Protein AF-A0A0G0FWW4-F1 (afdb_monomer_lite)

Radius of gyration: 10.96 Å; chains: 1; bounding box: 14×16×35 Å

pLDDT: mean 86.91, std 15.07, range [41.41, 97.69]

Foldseek 3Di:
DDPPLPPFDPLQVVQQVCVVVVHDDDPPRPHHHSD

Secondary structure (DSSP, 8-state):
---------GGGHHHHHHHHTTPPPPTT--PPP--

Sequence (35 aa):
MSQITPVGVLADVAPTILKIMGLKKPDTMTGGSLI

Structure (mmCIF, N/CA/C/O backbone):
data_AF-A0A0G0FWW4-F1
#
_entry.id   AF-A0A0G0FWW4-F1
#
loop_
_atom_site.group_PDB
_atom_site.id
_atom_site.type_symbol
_atom_site.label_atom_id
_atom_site.label_alt_id
_atom_site.label_comp_id
_atom_site.label_asym_id
_atom_site.label_entity_id
_atom_site.label_seq_id
_atom_site.pdbx_PDB_ins_code
_atom_site.Cartn_x
_atom_site.Cartn_y
_atom_site.Cartn_z
_atom_site.occupancy
_atom_site.B_iso_or_equiv
_atom_site.auth_seq_id
_atom_site.auth_comp_id
_atom_site.auth_asym_id
_atom_site.auth_atom_id
_atom_site.pdbx_PDB_model_num
ATOM 1 N N . MET A 1 1 ? -1.416 -8.683 -24.512 1.00 41.41 1 MET A N 1
ATOM 2 C CA . MET A 1 1 ? -1.319 -7.246 -24.178 1.00 41.41 1 MET A CA 1
ATOM 3 C C . MET A 1 1 ? -0.446 -7.113 -22.947 1.00 41.41 1 MET A C 1
ATOM 5 O O . MET A 1 1 ? -0.532 -7.968 -22.079 1.00 41.41 1 MET A O 1
ATOM 9 N N . SER A 1 2 ? 0.432 -6.113 -22.962 1.00 49.56 2 SER A N 1
ATOM 10 C CA . SER A 1 2 ? 1.455 -5.798 -21.963 1.00 49.56 2 SER A CA 1
ATOM 11 C C . SER A 1 2 ? 1.028 -6.089 -20.518 1.00 49.56 2 SER A C 1
ATOM 13 O O . SER A 1 2 ? 0.026 -5.555 -20.046 1.00 49.56 2 SER A O 1
ATOM 15 N N . GLN A 1 3 ? 1.802 -6.919 -19.818 1.00 60.12 3 GLN A N 1
ATOM 16 C CA . GLN A 1 3 ? 1.725 -7.086 -18.370 1.00 60.12 3 GLN A CA 1
ATOM 17 C C . GLN A 1 3 ? 2.392 -5.854 -17.743 1.00 60.12 3 GLN A C 1
ATOM 19 O O . GLN A 1 3 ? 3.514 -5.910 -17.252 1.00 60.12 3 GLN A O 1
ATOM 24 N N . ILE A 1 4 ? 1.729 -4.702 -17.868 1.00 62.56 4 ILE A N 1
ATOM 25 C CA . ILE A 1 4 ? 2.142 -3.468 -17.207 1.00 62.56 4 ILE A CA 1
ATOM 26 C C . ILE A 1 4 ? 1.879 -3.726 -15.726 1.00 62.56 4 ILE A C 1
ATOM 28 O O . ILE A 1 4 ? 0.739 -3.620 -15.276 1.00 62.56 4 ILE A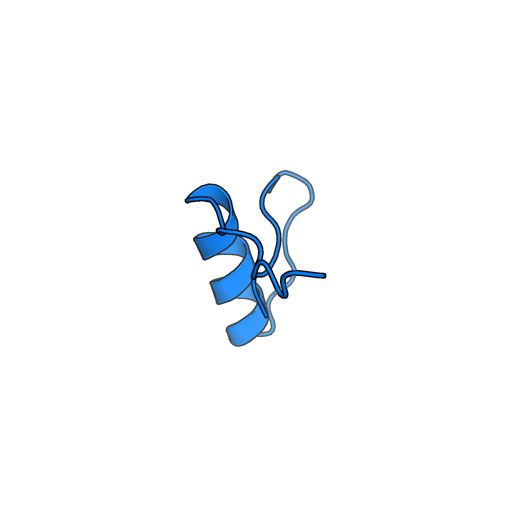 O 1
ATOM 32 N N . THR A 1 5 ? 2.898 -4.134 -14.969 1.00 64.19 5 THR A N 1
ATOM 33 C CA . THR A 1 5 ? 2.844 -4.006 -13.510 1.00 64.19 5 THR A CA 1
ATOM 34 C C . THR A 1 5 ? 2.433 -2.567 -13.227 1.00 64.19 5 THR A C 1
ATOM 36 O O . THR A 1 5 ? 3.111 -1.670 -13.743 1.00 64.19 5 THR A O 1
ATOM 39 N N . PRO A 1 6 ? 1.330 -2.321 -12.495 1.00 62.41 6 PRO A N 1
ATOM 40 C CA . PRO A 1 6 ? 0.972 -0.971 -12.102 1.00 62.41 6 PRO A CA 1
ATOM 41 C C . PRO A 1 6 ? 2.220 -0.338 -11.499 1.00 62.41 6 PRO A C 1
ATOM 43 O O . PRO A 1 6 ? 2.799 -0.888 -10.562 1.00 62.41 6 PRO A O 1
ATOM 46 N N . VAL A 1 7 ? 2.700 0.751 -12.098 1.00 70.81 7 VAL A N 1
ATOM 47 C CA . VAL A 1 7 ? 3.781 1.525 -11.495 1.00 70.81 7 VAL A CA 1
ATOM 48 C C . VAL A 1 7 ? 3.167 2.113 -10.235 1.00 70.81 7 VAL A C 1
ATOM 50 O O . VAL A 1 7 ? 2.396 3.067 -10.312 1.00 70.81 7 VAL A O 1
ATOM 53 N N . GLY A 1 8 ? 3.422 1.461 -9.100 1.00 79.50 8 GLY A N 1
ATOM 54 C CA . GLY A 1 8 ? 2.982 1.935 -7.798 1.00 79.50 8 GLY A CA 1
ATOM 55 C C . GLY A 1 8 ? 3.446 3.370 -7.592 1.00 79.50 8 GLY A C 1
ATOM 56 O O . GLY A 1 8 ? 4.552 3.743 -7.995 1.00 79.50 8 GLY A O 1
ATOM 57 N N . VAL A 1 9 ? 2.597 4.187 -6.984 1.00 90.12 9 VAL A N 1
ATOM 58 C CA . VAL A 1 9 ? 2.948 5.555 -6.603 1.00 90.12 9 VAL A CA 1
ATOM 59 C C . VAL A 1 9 ? 3.458 5.571 -5.166 1.00 90.12 9 VAL A C 1
ATOM 61 O O . VAL A 1 9 ? 3.235 4.643 -4.393 1.00 90.12 9 VAL A O 1
ATOM 64 N N . LEU A 1 10 ? 4.132 6.650 -4.760 1.00 91.88 10 LEU A N 1
ATOM 65 C CA . LEU A 1 10 ? 4.704 6.755 -3.408 1.00 91.88 10 LEU A CA 1
ATOM 66 C C . LEU A 1 10 ? 3.665 6.557 -2.287 1.00 91.88 10 LEU A C 1
ATOM 68 O O . LEU A 1 10 ? 4.009 6.080 -1.207 1.00 91.88 10 LEU A O 1
ATOM 72 N N . ALA A 1 11 ? 2.393 6.873 -2.547 1.00 94.12 11 ALA A N 1
ATOM 73 C CA . ALA A 1 11 ? 1.300 6.661 -1.601 1.00 94.12 11 ALA A CA 1
ATOM 74 C C . ALA A 1 11 ? 1.037 5.174 -1.279 1.00 94.12 11 ALA A C 1
ATOM 76 O O . ALA A 1 11 ? 0.474 4.880 -0.225 1.00 94.12 11 ALA A O 1
ATOM 77 N N . ASP A 1 12 ? 1.464 4.243 -2.136 1.00 94.00 12 ASP A N 1
ATOM 78 C CA . ASP A 1 12 ? 1.217 2.799 -2.006 1.00 94.00 12 ASP A CA 1
ATOM 79 C C . ASP A 1 12 ? 2.209 2.101 -1.059 1.00 94.00 12 ASP A C 1
ATOM 81 O O . ASP A 1 12 ? 1.981 0.980 -0.593 1.00 94.00 12 ASP A O 1
ATOM 85 N N . VAL A 1 13 ? 3.304 2.778 -0.700 1.00 94.62 13 VAL A N 1
ATOM 86 C CA . VAL A 1 13 ? 4.373 2.207 0.134 1.00 94.62 13 VAL A CA 1
ATOM 87 C C . VAL A 1 13 ? 3.883 1.920 1.555 1.00 94.62 13 VAL A C 1
ATOM 89 O O . VAL A 1 13 ? 4.050 0.809 2.056 1.00 94.62 13 VAL A O 1
ATOM 92 N N . ALA A 1 14 ? 3.238 2.891 2.206 1.00 96.19 14 ALA A N 1
ATOM 93 C CA . ALA A 1 14 ? 2.749 2.716 3.575 1.00 96.19 14 ALA A CA 1
ATOM 94 C C . ALA A 1 14 ? 1.656 1.625 3.690 1.00 96.19 14 ALA A C 1
ATOM 96 O O . ALA A 1 14 ? 1.795 0.749 4.547 1.00 96.19 14 ALA A O 1
ATOM 97 N N . PRO A 1 15 ? 0.625 1.586 2.820 1.00 95.75 15 PRO A N 1
ATOM 98 C CA . PRO A 1 15 ? -0.327 0.474 2.753 1.00 95.75 15 PRO A CA 1
ATOM 99 C C . PRO A 1 15 ? 0.329 -0.899 2.559 1.00 95.75 15 PRO A C 1
ATOM 101 O O . PRO A 1 15 ? -0.082 -1.866 3.201 1.00 95.75 15 PRO A O 1
ATOM 104 N N . THR A 1 16 ? 1.365 -0.980 1.719 1.00 95.44 16 THR A N 1
ATOM 105 C CA . THR A 1 16 ? 2.112 -2.223 1.469 1.00 95.44 16 THR A CA 1
ATOM 106 C C . THR A 1 16 ? 2.841 -2.705 2.726 1.00 95.44 16 THR A C 1
ATOM 108 O O . THR A 1 16 ? 2.771 -3.882 3.078 1.00 95.44 16 THR A O 1
ATOM 111 N N . ILE A 1 17 ? 3.485 -1.797 3.466 1.00 96.81 17 ILE A N 1
ATOM 112 C CA . ILE A 1 17 ? 4.147 -2.127 4.737 1.00 96.81 17 ILE A CA 1
ATOM 113 C C . ILE A 1 17 ? 3.128 -2.630 5.766 1.00 96.81 17 ILE A C 1
ATOM 115 O O . ILE A 1 17 ? 3.351 -3.669 6.387 1.00 96.81 17 ILE A O 1
ATOM 119 N N . LEU A 1 18 ? 1.986 -1.948 5.915 1.00 97.56 18 LEU A N 1
ATOM 120 C CA . LEU A 1 18 ? 0.930 -2.382 6.839 1.00 97.56 18 LEU A CA 1
ATOM 121 C C . LEU A 1 18 ? 0.429 -3.791 6.506 1.00 97.56 18 LEU A C 1
ATOM 123 O O . LEU A 1 18 ? 0.235 -4.601 7.414 1.00 97.56 18 LEU A O 1
ATOM 127 N N . LYS A 1 19 ? 0.283 -4.107 5.213 1.00 96.06 19 LYS A N 1
ATOM 128 C CA . LYS A 1 19 ? -0.103 -5.440 4.739 1.00 96.06 19 LYS A CA 1
ATOM 129 C C . LYS A 1 19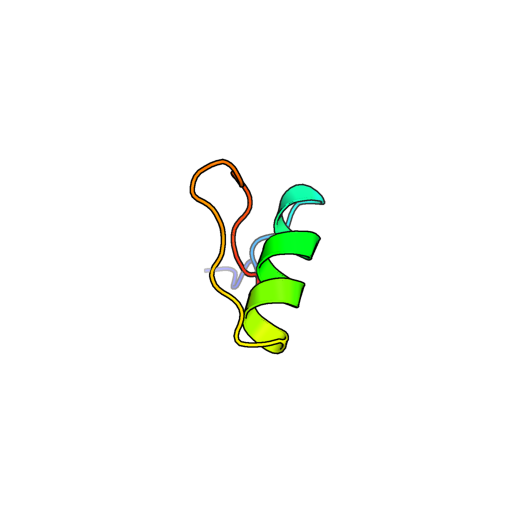 ? 0.921 -6.510 5.127 1.00 96.06 19 LYS A C 1
ATOM 131 O O . LYS A 1 19 ? 0.516 -7.554 5.633 1.00 96.06 19 LYS A O 1
ATOM 136 N N . ILE A 1 20 ? 2.217 -6.242 4.944 1.00 97.19 20 ILE A N 1
ATOM 137 C CA . ILE A 1 20 ? 3.314 -7.149 5.339 1.00 97.19 20 ILE A CA 1
ATOM 138 C C . ILE A 1 20 ? 3.320 -7.371 6.855 1.00 97.19 20 ILE A C 1
ATOM 140 O O . ILE A 1 20 ? 3.518 -8.489 7.322 1.00 97.19 20 ILE A O 1
ATOM 144 N N . MET A 1 21 ? 3.054 -6.318 7.629 1.00 97.69 21 MET A N 1
ATOM 145 C CA . MET A 1 21 ? 2.995 -6.376 9.091 1.00 97.69 21 MET A CA 1
ATOM 146 C C . MET A 1 21 ? 1.704 -7.009 9.638 1.00 97.69 21 MET A C 1
ATOM 148 O O . MET A 1 21 ? 1.577 -7.168 10.850 1.00 97.69 21 MET A O 1
ATOM 152 N N . GLY A 1 22 ? 0.725 -7.340 8.788 1.00 96.50 22 GLY A N 1
ATOM 153 C CA . GLY A 1 22 ? -0.576 -7.860 9.223 1.00 96.50 22 GLY A CA 1
ATOM 154 C C . GLY A 1 22 ? -1.448 -6.831 9.956 1.00 96.50 22 GLY A C 1
ATOM 155 O O . GLY A 1 22 ? -2.359 -7.203 10.696 1.00 96.50 22 GLY A O 1
ATOM 156 N N . LEU A 1 23 ? -1.182 -5.538 9.767 1.00 97.44 23 LEU A N 1
ATOM 157 C CA . LEU A 1 23 ? -1.923 -4.439 10.381 1.00 97.44 23 LEU A CA 1
ATOM 158 C C . LEU A 1 23 ? -3.060 -3.963 9.468 1.00 97.44 23 LEU A C 1
ATOM 160 O O . LEU A 1 23 ? -2.977 -4.024 8.240 1.00 97.44 23 LEU A O 1
ATOM 164 N N 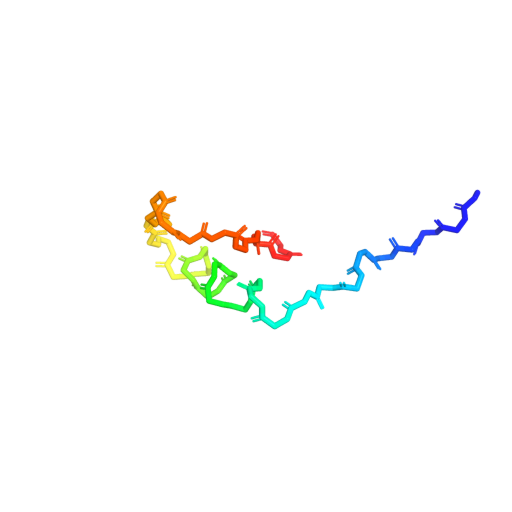. LYS A 1 24 ? -4.146 -3.459 10.067 1.00 96.44 24 LYS A N 1
ATOM 165 C CA . LYS A 1 24 ? -5.271 -2.894 9.308 1.00 96.44 24 LYS A CA 1
ATOM 166 C C . LYS A 1 24 ? -4.886 -1.537 8.710 1.00 96.44 24 LYS A C 1
ATOM 168 O O . LYS A 1 24 ? -4.386 -0.669 9.422 1.00 96.44 24 LYS A O 1
ATOM 173 N N . LYS A 1 25 ? -5.172 -1.343 7.419 1.00 95.25 25 LYS A N 1
ATOM 174 C CA . LYS A 1 25 ? -5.062 -0.037 6.754 1.00 95.25 25 LYS A CA 1
ATOM 175 C C . LYS A 1 25 ? -6.211 0.874 7.223 1.00 95.25 25 LYS A C 1
ATOM 177 O O . LYS A 1 25 ? -7.353 0.424 7.164 1.00 95.25 25 LYS A O 1
ATOM 182 N N . PRO A 1 26 ? -5.952 2.114 7.670 1.00 95.81 26 PRO A N 1
ATOM 183 C CA . PRO A 1 26 ? -7.007 3.068 8.010 1.00 95.81 26 PRO A CA 1
ATOM 184 C C . PRO A 1 26 ? -7.706 3.617 6.756 1.00 95.81 26 PRO A C 1
ATOM 186 O O . PRO A 1 26 ? -7.088 3.740 5.696 1.00 95.81 26 PRO A O 1
ATOM 189 N N . ASP A 1 27 ? -8.969 4.022 6.900 1.00 94.12 27 ASP A N 1
ATOM 190 C CA . ASP A 1 27 ? -9.801 4.527 5.791 1.00 94.12 27 ASP A CA 1
ATOM 191 C C . ASP A 1 27 ? -9.299 5.857 5.204 1.00 94.12 27 ASP A C 1
ATOM 193 O O . ASP A 1 27 ? -9.611 6.206 4.070 1.00 94.12 27 ASP A O 1
ATOM 197 N N . THR A 1 28 ? -8.476 6.593 5.953 1.00 96.50 28 THR A N 1
ATOM 198 C CA . T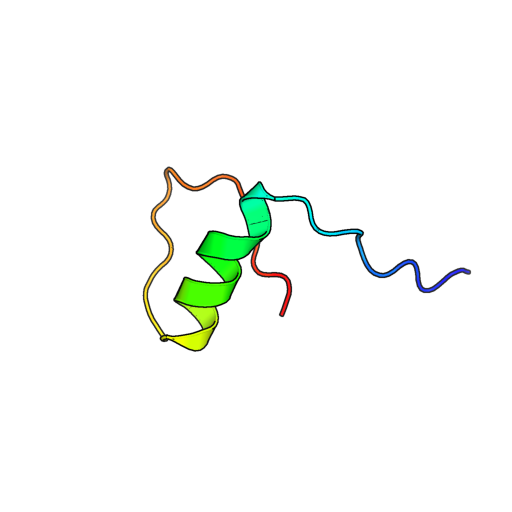HR A 1 28 ? -7.857 7.849 5.507 1.00 96.50 28 THR A CA 1
ATOM 199 C C . THR A 1 28 ? -6.673 7.645 4.556 1.00 96.50 28 THR A C 1
ATOM 201 O O . THR A 1 28 ? -6.256 8.595 3.895 1.00 96.50 28 THR A O 1
ATOM 204 N N . MET A 1 29 ? -6.109 6.432 4.464 1.00 95.69 29 MET A N 1
ATOM 205 C CA . MET A 1 29 ? -5.022 6.137 3.526 1.00 95.69 29 MET A CA 1
ATOM 206 C C . MET A 1 29 ? -5.570 5.874 2.126 1.00 95.69 29 MET A C 1
ATOM 208 O O . MET A 1 29 ? -6.266 4.884 1.895 1.00 95.69 29 MET A O 1
ATOM 212 N N . THR A 1 30 ? -5.172 6.703 1.166 1.00 94.00 30 THR A N 1
ATOM 213 C CA . THR A 1 30 ? -5.642 6.620 -0.225 1.00 94.00 30 THR A CA 1
ATOM 214 C C . THR A 1 30 ? -4.867 5.619 -1.085 1.00 94.00 30 THR A C 1
ATOM 216 O O . THR A 1 30 ? -5.430 5.102 -2.045 1.00 94.00 30 THR A O 1
ATOM 219 N N . GLY A 1 31 ? -3.618 5.295 -0.731 1.00 91.25 31 GLY A N 1
ATOM 220 C CA . GLY A 1 31 ? -2.799 4.319 -1.460 1.00 91.25 31 GLY A CA 1
ATOM 221 C C . GLY A 1 31 ? -3.279 2.867 -1.317 1.00 91.25 31 GLY A C 1
ATOM 222 O O . GLY A 1 31 ? -3.963 2.500 -0.348 1.00 91.25 31 GLY A O 1
ATOM 223 N N . GLY A 1 32 ? -2.899 2.031 -2.280 1.00 91.94 32 GLY A N 1
ATOM 224 C CA . GLY A 1 32 ? -3.147 0.588 -2.319 1.00 91.94 32 GLY A CA 1
ATOM 225 C C . GLY A 1 32 ? -1.922 -0.234 -1.910 1.00 91.94 32 GLY A C 1
ATOM 226 O O . GLY A 1 32 ? -0.798 0.245 -1.963 1.00 91.94 32 GLY A O 1
ATOM 227 N N . SER A 1 33 ? -2.130 -1.483 -1.482 1.00 91.44 33 SER A N 1
ATOM 228 C CA . SER A 1 33 ? -1.012 -2.429 -1.337 1.00 91.44 33 SER A CA 1
ATOM 229 C C . SER A 1 33 ? -0.542 -2.867 -2.723 1.00 91.44 33 SER A C 1
ATOM 231 O O . SER A 1 33 ? -1.376 -3.167 -3.577 1.00 91.44 33 SER A O 1
ATOM 233 N N . LEU A 1 34 ? 0.773 -2.927 -2.933 1.00 90.12 34 LEU A N 1
ATOM 234 C CA . LEU A 1 34 ? 1.384 -3.388 -4.186 1.00 90.12 34 LEU A CA 1
ATOM 235 C C . LEU A 1 34 ? 1.491 -4.919 -4.288 1.00 90.12 34 LEU A C 1
ATOM 237 O 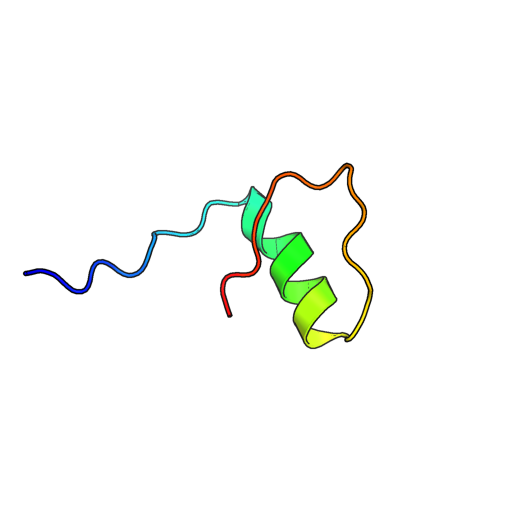O . LEU A 1 34 ? 1.846 -5.430 -5.350 1.00 90.12 34 LEU A O 1
ATOM 241 N N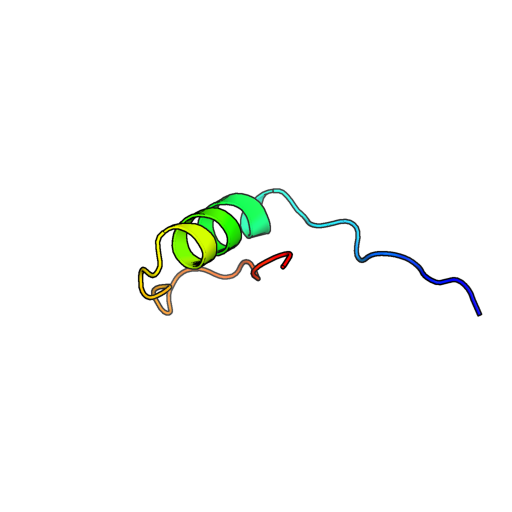 . ILE A 1 35 ? 1.197 -5.633 -3.195 1.00 87.38 35 ILE A N 1
ATOM 242 C CA . ILE A 1 35 ? 1.198 -7.101 -3.082 1.00 87.38 35 ILE A CA 1
ATOM 243 C C . ILE A 1 35 ? -0.022 -7.618 -2.316 1.00 87.38 35 ILE A C 1
ATOM 245 O O . ILE A 1 35 ? -0.597 -6.844 -1.505 1.00 87.38 35 ILE A O 1
#